Protein AF-A0A969N7U5-F1 (afdb_monomer_lite)

Foldseek 3Di:
DVPVVVVVVVVVVVVVVVVVVVVVVVVVVVVVVVVVVCCLVCVLVVPVVCPVPQVVVSVVVSVVVVVVVPPPPDCPPVVVVCVVVVVVSVVSVVVPDDPVVCVVCVVVVVCCVPVVVVCVVVVVD

Sequence (125 aa):
MLPCFAAEIAQQTAEVLAEDEVITTNLERFVLVITVALSVATLPQVFSWARHIPYTLLLVITGLGLALVDVRLVNLSPELILTIFLPPLLFEAAWNLKWSALRRELVPVILFAVLGVVISVGGIG

Radius of gyration: 28.11 Å; chains: 1; bounding box: 70×53×67 Å

Secondary structure (DSSP, 8-state):
-HHHHHHHHHHHHHHHHHHHHHHHHHHHHHHHHHHHHHHHHHHHHH-GGGTTS-HHHHHHHHHHHHHHTT-------HHHHHHHHHHHHHHHHHHHS-HHHHHHHHHHHHHIIIIIHHHHHHHH-

Structure (mmCIF, N/CA/C/O backbone):
data_AF-A0A969N7U5-F1
#
_entry.id   AF-A0A969N7U5-F1
#
loop_
_atom_site.group_PDB
_atom_site.id
_atom_site.type_symbol
_atom_site.label_atom_id
_atom_site.label_alt_id
_atom_site.label_comp_id
_atom_site.label_asym_id
_atom_site.label_entity_id
_atom_site.label_seq_id
_atom_site.pdbx_PDB_ins_code
_atom_site.Cartn_x
_atom_site.Cartn_y
_atom_site.Cartn_z
_atom_site.occupancy
_atom_site.B_iso_or_equiv
_atom_site.auth_seq_id
_atom_site.auth_comp_id
_atom_site.auth_asym_id
_atom_site.auth_atom_id
_atom_site.pdbx_PDB_model_num
ATOM 1 N N . MET A 1 1 ? 40.573 -37.236 -42.761 1.00 49.38 1 MET A N 1
ATOM 2 C CA . MET A 1 1 ? 39.749 -37.401 -41.541 1.00 49.38 1 MET A CA 1
ATOM 3 C C . MET A 1 1 ? 40.007 -36.321 -40.489 1.00 49.38 1 MET A C 1
ATOM 5 O O . MET A 1 1 ? 39.050 -35.863 -39.894 1.00 49.38 1 MET A O 1
ATOM 9 N N . LEU A 1 2 ? 41.248 -35.841 -40.324 1.00 53.34 2 LEU A N 1
ATOM 10 C CA . LEU A 1 2 ? 41.601 -34.726 -39.423 1.00 53.34 2 LEU A CA 1
ATOM 11 C C . LEU A 1 2 ? 40.970 -33.330 -39.707 1.00 53.34 2 LEU A C 1
ATOM 13 O O . LEU A 1 2 ? 40.671 -32.647 -38.733 1.00 53.34 2 LEU A O 1
ATOM 17 N N . PRO A 1 3 ? 40.723 -32.871 -40.957 1.00 57.91 3 PRO A N 1
ATOM 18 C CA . PRO A 1 3 ? 40.262 -31.490 -41.188 1.00 57.91 3 PRO A CA 1
ATOM 19 C C . PRO A 1 3 ? 38.759 -31.274 -40.944 1.00 57.91 3 PRO A C 1
ATOM 21 O O . PRO A 1 3 ? 38.345 -30.151 -40.690 1.00 57.91 3 PRO A O 1
ATOM 24 N N . CYS A 1 4 ? 37.948 -32.339 -40.983 1.00 60.78 4 CYS A N 1
ATOM 25 C CA . CYS A 1 4 ? 36.507 -32.259 -40.715 1.00 60.78 4 CYS A CA 1
ATOM 26 C C . CYS A 1 4 ? 36.233 -32.041 -39.217 1.00 60.78 4 CYS A C 1
ATOM 28 O O . CYS A 1 4 ? 35.400 -31.226 -38.848 1.00 60.78 4 CYS A O 1
ATOM 30 N N . PHE A 1 5 ? 37.016 -32.703 -38.357 1.00 57.75 5 PHE A N 1
ATOM 31 C CA . PHE A 1 5 ? 36.902 -32.585 -36.902 1.00 57.75 5 PHE A CA 1
ATOM 32 C C . PHE A 1 5 ? 37.306 -31.192 -36.389 1.00 57.75 5 PHE A C 1
ATOM 34 O O . PHE A 1 5 ? 36.686 -30.662 -35.476 1.00 57.75 5 PHE A O 1
ATOM 41 N N . ALA A 1 6 ? 38.308 -30.556 -37.010 1.00 64.81 6 ALA A N 1
ATOM 42 C CA . ALA A 1 6 ? 38.696 -29.184 -36.673 1.00 64.81 6 ALA A CA 1
ATOM 43 C C . ALA A 1 6 ? 37.610 -28.148 -37.032 1.00 64.81 6 ALA A C 1
ATOM 45 O O . ALA A 1 6 ? 37.448 -27.168 -36.309 1.00 64.81 6 ALA A O 1
ATOM 46 N N . ALA A 1 7 ? 36.856 -28.372 -38.116 1.00 64.69 7 ALA A N 1
ATOM 47 C CA . ALA A 1 7 ? 35.741 -27.509 -38.505 1.00 64.69 7 ALA A CA 1
ATOM 48 C C . ALA A 1 7 ? 34.555 -27.631 -37.532 1.00 64.69 7 ALA A C 1
ATOM 50 O O . ALA A 1 7 ? 33.988 -26.618 -37.135 1.00 64.69 7 ALA A O 1
ATOM 51 N N . GLU A 1 8 ? 34.258 -28.847 -37.068 1.00 63.50 8 GLU A N 1
ATOM 52 C CA . GLU A 1 8 ? 33.190 -29.115 -36.097 1.00 63.50 8 GLU A CA 1
ATOM 53 C C . GLU A 1 8 ? 33.488 -28.477 -34.724 1.00 63.50 8 GLU A C 1
ATOM 55 O O . GLU A 1 8 ? 32.631 -27.825 -34.132 1.00 63.50 8 GLU A O 1
ATOM 60 N N . ILE A 1 9 ? 34.744 -28.556 -34.258 1.00 64.50 9 ILE A N 1
ATOM 61 C CA . ILE A 1 9 ? 35.206 -27.886 -33.027 1.00 64.50 9 ILE A CA 1
ATOM 62 C C . ILE A 1 9 ? 35.136 -26.356 -33.173 1.00 64.50 9 ILE A C 1
ATOM 64 O O . ILE A 1 9 ? 34.775 -25.668 -32.218 1.00 64.50 9 ILE A O 1
ATOM 68 N N . ALA A 1 10 ? 35.454 -25.805 -34.351 1.00 67.69 10 ALA A N 1
ATOM 69 C CA . ALA A 1 10 ? 35.378 -24.364 -34.602 1.00 67.69 10 ALA A CA 1
ATOM 70 C C . ALA A 1 10 ? 33.927 -23.854 -34.626 1.00 67.69 10 ALA A C 1
ATOM 72 O O . ALA A 1 10 ? 33.653 -22.782 -34.088 1.00 67.69 10 ALA A O 1
ATOM 73 N N . GLN A 1 11 ? 32.995 -24.633 -35.187 1.00 64.94 11 GLN A N 1
ATOM 74 C CA . GLN A 1 11 ? 31.563 -24.321 -35.157 1.00 64.94 11 GLN A CA 1
ATOM 75 C C . GLN A 1 11 ? 31.009 -24.385 -33.732 1.00 64.94 11 GLN A C 1
ATOM 77 O O . GLN A 1 11 ? 30.343 -23.451 -33.297 1.00 64.94 11 GLN A O 1
ATOM 82 N N . GLN A 1 12 ? 31.372 -25.416 -32.968 1.00 63.91 12 GLN A N 1
ATOM 83 C CA . GLN A 1 12 ? 30.906 -25.574 -31.592 1.00 63.91 12 GLN A CA 1
ATOM 84 C C . GLN A 1 12 ? 31.495 -24.518 -30.646 1.00 63.91 12 GLN A C 1
ATOM 86 O O . GLN A 1 12 ? 30.804 -24.017 -29.767 1.00 63.91 12 GLN A O 1
ATOM 91 N N . THR A 1 13 ? 32.746 -24.104 -30.863 1.00 63.56 13 THR A N 1
ATOM 92 C CA . THR A 1 13 ? 33.349 -22.986 -30.117 1.00 63.56 13 THR A CA 1
ATOM 93 C C . THR A 1 13 ? 32.666 -21.654 -30.448 1.00 63.56 13 THR A C 1
ATOM 95 O O . THR A 1 13 ? 32.499 -20.827 -29.560 1.00 63.56 13 THR A O 1
ATOM 98 N N . ALA A 1 14 ? 32.232 -21.438 -31.694 1.00 60.78 14 ALA A N 1
ATOM 99 C CA . ALA A 1 14 ? 31.517 -20.222 -32.085 1.00 60.78 14 ALA A CA 1
ATOM 100 C C . ALA A 1 14 ? 30.087 -20.158 -31.512 1.00 60.78 14 ALA A C 1
ATOM 102 O O . ALA A 1 14 ? 29.651 -19.085 -31.105 1.00 60.78 14 ALA A O 1
ATOM 103 N N . GLU A 1 15 ? 29.386 -21.294 -31.431 1.00 60.50 15 GLU A N 1
ATOM 104 C CA . GLU A 1 15 ? 28.059 -21.395 -30.802 1.00 60.50 15 GLU A CA 1
ATOM 105 C C . GLU A 1 15 ? 28.135 -21.152 -29.285 1.00 60.50 15 GLU A C 1
ATOM 107 O O . GLU A 1 15 ? 27.365 -20.356 -28.754 1.00 60.50 15 GLU A O 1
ATOM 112 N N . VAL A 1 16 ? 29.139 -21.721 -28.603 1.00 61.97 16 VAL A N 1
ATOM 113 C CA . VAL A 1 16 ? 29.351 -21.536 -27.153 1.00 61.97 16 VAL A CA 1
ATOM 114 C C . VAL A 1 16 ? 29.767 -20.100 -26.802 1.00 61.97 16 VAL A C 1
ATOM 116 O O . VAL A 1 16 ? 29.311 -19.566 -25.795 1.00 61.97 16 VAL A O 1
ATOM 119 N N . LEU A 1 17 ? 30.589 -19.437 -27.629 1.00 59.38 17 LEU A N 1
ATOM 120 C CA . LEU A 1 17 ? 30.943 -18.022 -27.430 1.00 59.38 17 LEU A CA 1
ATOM 121 C C . LEU A 1 17 ? 29.752 -17.079 -27.677 1.00 59.38 17 LEU A C 1
ATOM 123 O O . LEU A 1 17 ? 29.653 -16.045 -27.019 1.00 59.38 17 LEU A O 1
ATOM 127 N N . ALA A 1 18 ? 28.839 -17.443 -28.584 1.00 61.50 18 ALA A N 1
ATOM 128 C CA . ALA A 1 18 ? 27.608 -16.694 -28.826 1.00 61.50 18 ALA A CA 1
ATOM 129 C C . ALA A 1 18 ? 26.562 -16.906 -27.714 1.00 61.50 18 ALA A C 1
ATOM 131 O O . ALA A 1 18 ? 25.850 -15.969 -27.357 1.00 61.50 18 ALA A O 1
ATOM 132 N N . GLU A 1 19 ? 26.472 -18.106 -27.129 1.00 64.69 19 GLU A N 1
ATOM 133 C CA . GLU A 1 19 ? 25.603 -18.366 -25.973 1.00 64.69 19 GLU A CA 1
ATOM 134 C C . GLU A 1 19 ? 26.086 -17.643 -24.703 1.00 64.69 19 GLU A C 1
ATOM 136 O O . GLU A 1 19 ? 25.258 -17.120 -23.954 1.00 64.69 19 GLU A O 1
ATOM 141 N N . ASP A 1 20 ? 27.401 -17.533 -24.479 1.00 62.50 20 ASP A N 1
ATOM 142 C CA . ASP A 1 20 ? 27.974 -16.836 -23.314 1.00 62.50 20 ASP A CA 1
ATOM 143 C C . ASP A 1 20 ? 27.681 -15.318 -23.337 1.00 62.50 20 ASP A C 1
ATOM 145 O O . ASP A 1 20 ? 27.276 -14.740 -22.321 1.00 62.50 20 ASP A O 1
ATOM 149 N N . GLU A 1 21 ? 27.739 -14.676 -24.513 1.00 65.06 21 GLU A N 1
ATOM 150 C CA . GLU A 1 21 ? 27.304 -13.278 -24.701 1.00 65.06 21 GLU A CA 1
ATOM 151 C C . GLU A 1 21 ? 25.805 -13.088 -24.416 1.00 65.06 21 GLU A C 1
ATOM 153 O O . GLU A 1 21 ? 25.385 -12.081 -23.837 1.00 65.06 21 GLU A O 1
ATOM 158 N N . VAL A 1 22 ? 24.963 -14.059 -24.778 1.00 68.81 22 VAL A N 1
ATOM 159 C CA . VAL A 1 22 ? 23.513 -13.964 -24.553 1.00 68.81 22 VAL A CA 1
ATOM 160 C C . VAL A 1 22 ? 23.163 -14.185 -23.080 1.00 68.81 22 VAL A C 1
ATOM 162 O O . VAL A 1 22 ? 22.298 -13.488 -22.538 1.00 68.81 22 VAL A O 1
ATOM 165 N N . ILE A 1 23 ? 23.825 -15.119 -22.396 1.00 74.56 23 ILE A N 1
ATOM 166 C CA . ILE A 1 23 ? 23.569 -15.418 -20.980 1.00 74.56 23 ILE A CA 1
ATOM 167 C C . ILE A 1 23 ? 24.010 -14.248 -20.094 1.00 74.56 23 ILE A C 1
ATOM 169 O O . ILE A 1 23 ? 23.237 -13.819 -19.231 1.00 74.56 23 ILE A O 1
ATOM 173 N N . THR A 1 24 ? 25.196 -13.685 -20.343 1.00 75.94 24 THR A N 1
ATOM 174 C CA . THR A 1 24 ? 25.703 -12.499 -19.630 1.00 75.94 24 THR A CA 1
ATOM 175 C C . THR A 1 24 ? 24.773 -11.299 -19.813 1.00 75.94 24 THR A C 1
ATOM 177 O O . THR A 1 24 ? 24.356 -10.698 -18.822 1.00 75.94 24 THR A O 1
ATOM 180 N N . THR A 1 25 ? 24.312 -11.041 -21.041 1.00 82.94 25 THR A N 1
ATOM 181 C CA . THR A 1 25 ? 23.349 -9.966 -21.344 1.00 82.94 25 THR A CA 1
ATOM 182 C C . THR A 1 25 ? 22.034 -10.115 -20.571 1.00 82.94 25 THR A C 1
ATOM 184 O O . THR A 1 25 ? 21.493 -9.139 -20.045 1.00 82.94 25 THR A O 1
ATOM 187 N N . ASN A 1 26 ? 21.481 -11.329 -20.482 1.00 84.06 26 ASN A N 1
ATOM 188 C CA . ASN A 1 26 ? 20.235 -11.559 -19.747 1.00 84.06 26 ASN A CA 1
ATOM 189 C C . ASN A 1 26 ? 20.429 -11.376 -18.239 1.00 84.06 26 ASN A C 1
ATOM 191 O O . ASN A 1 26 ? 19.602 -10.726 -17.599 1.00 84.06 26 ASN A O 1
ATOM 195 N N . LEU A 1 27 ? 21.522 -11.896 -17.679 1.00 86.12 27 LEU A N 1
ATOM 196 C CA . LEU A 1 27 ? 21.869 -11.726 -16.268 1.00 86.12 27 LEU A CA 1
ATOM 197 C C . LEU A 1 27 ? 22.032 -10.251 -15.895 1.00 86.12 27 LEU A C 1
ATOM 199 O O . LEU A 1 27 ? 21.435 -9.814 -14.912 1.00 86.12 27 LEU A O 1
ATOM 203 N N . GLU A 1 28 ? 22.746 -9.466 -16.703 1.00 86.00 28 GLU A N 1
ATOM 204 C CA . GLU A 1 28 ? 22.874 -8.019 -16.498 1.00 86.00 28 GLU A CA 1
ATOM 205 C C . GLU A 1 28 ? 21.512 -7.326 -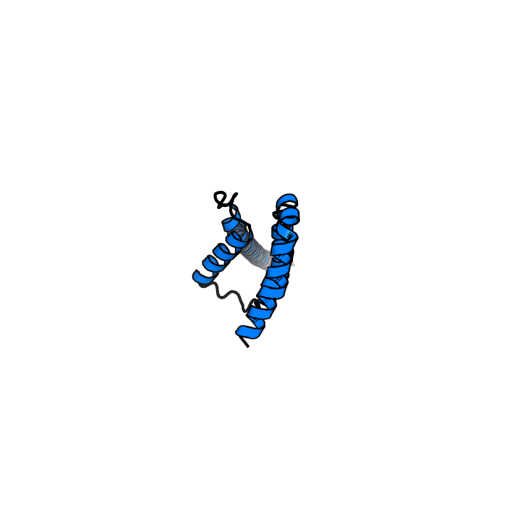16.506 1.00 86.00 28 GLU A C 1
ATOM 207 O O . GLU A 1 28 ? 21.211 -6.511 -15.631 1.00 86.00 28 GLU A O 1
ATOM 212 N N . ARG A 1 29 ? 20.641 -7.695 -17.448 1.00 84.62 29 ARG A N 1
ATOM 213 C CA . ARG A 1 29 ? 19.296 -7.125 -17.564 1.00 84.62 29 ARG A CA 1
ATOM 214 C C . ARG A 1 29 ? 18.415 -7.471 -16.364 1.00 84.62 29 ARG A C 1
ATOM 216 O O . ARG A 1 29 ? 17.718 -6.596 -15.853 1.00 84.62 29 ARG A O 1
ATOM 223 N N . PHE A 1 30 ? 18.462 -8.717 -15.892 1.00 85.69 30 PHE A N 1
ATOM 224 C CA . PHE A 1 3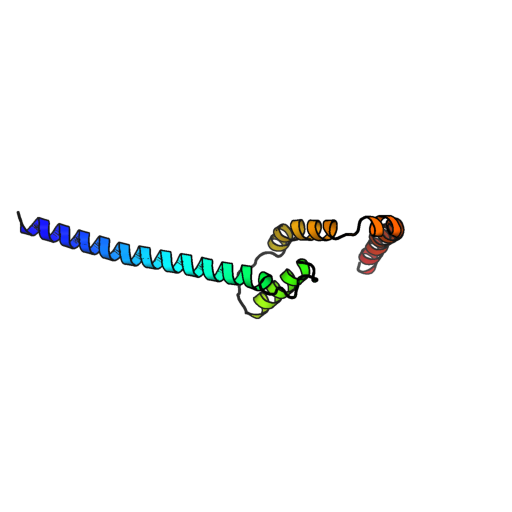0 ? 17.746 -9.161 -14.693 1.00 85.69 30 PHE A CA 1
ATOM 225 C C . PHE A 1 30 ? 18.243 -8.440 -13.438 1.00 85.69 30 PHE A C 1
ATOM 227 O O . PHE A 1 30 ? 17.427 -7.947 -12.657 1.00 85.69 30 PHE A O 1
ATOM 234 N N . VAL A 1 31 ? 19.563 -8.327 -13.267 1.00 87.75 31 VAL A N 1
ATOM 235 C CA . VAL A 1 31 ? 20.173 -7.602 -12.144 1.00 87.75 31 VAL A CA 1
ATOM 236 C C . VAL A 1 31 ? 19.754 -6.133 -12.169 1.00 87.75 31 VAL A C 1
ATOM 238 O O . VAL A 1 31 ? 19.304 -5.625 -11.147 1.00 87.75 31 VAL A O 1
ATOM 241 N N . LEU A 1 32 ? 19.789 -5.471 -13.330 1.00 85.94 32 LEU A N 1
ATOM 242 C CA . LEU A 1 32 ? 19.390 -4.067 -13.477 1.00 85.94 32 LEU A CA 1
ATOM 243 C C . LEU A 1 32 ? 17.918 -3.849 -13.085 1.00 85.94 32 LEU A C 1
ATOM 245 O O . LEU A 1 32 ? 17.615 -2.945 -12.306 1.00 85.94 32 LEU A O 1
ATOM 249 N N . VAL A 1 33 ? 17.002 -4.704 -13.554 1.00 81.06 33 VAL A N 1
ATOM 250 C CA . VAL A 1 33 ? 15.573 -4.630 -13.196 1.00 81.06 33 VAL A CA 1
ATOM 251 C C . VAL A 1 33 ? 15.366 -4.818 -11.693 1.00 81.06 33 VAL A C 1
ATOM 253 O O . VAL A 1 33 ? 14.629 -4.046 -11.079 1.00 81.06 33 VAL A O 1
ATOM 256 N N . ILE A 1 34 ? 16.034 -5.804 -11.088 1.00 83.50 34 ILE A N 1
ATOM 257 C CA . ILE A 1 34 ? 15.946 -6.069 -9.648 1.00 83.50 34 ILE A CA 1
ATOM 258 C C . ILE A 1 34 ? 16.501 -4.885 -8.848 1.00 83.50 34 ILE A C 1
ATOM 260 O O . ILE A 1 34 ? 15.859 -4.457 -7.891 1.00 83.50 34 ILE A O 1
ATOM 264 N N . THR A 1 35 ? 17.627 -4.295 -9.258 1.00 81.31 35 THR A N 1
ATOM 265 C CA . THR A 1 35 ? 18.205 -3.108 -8.613 1.00 81.31 35 THR A CA 1
ATOM 266 C C . THR A 1 35 ? 17.275 -1.904 -8.703 1.00 81.31 35 THR A C 1
ATOM 268 O O . THR A 1 35 ? 17.044 -1.258 -7.688 1.00 81.31 35 THR A O 1
ATOM 271 N N . VAL A 1 36 ? 16.687 -1.617 -9.868 1.00 82.31 36 VAL A N 1
ATOM 272 C CA . VAL A 1 36 ? 15.736 -0.502 -10.024 1.00 82.31 36 VAL A CA 1
ATOM 273 C C . VAL A 1 36 ? 14.481 -0.733 -9.183 1.00 82.31 36 VAL A C 1
ATOM 275 O O . VAL A 1 36 ? 14.045 0.176 -8.477 1.00 82.31 36 VAL A O 1
ATOM 278 N N . ALA A 1 37 ? 13.932 -1.950 -9.194 1.00 75.44 37 ALA A N 1
ATOM 279 C CA . ALA A 1 37 ? 12.771 -2.308 -8.384 1.00 75.44 37 ALA A CA 1
ATOM 280 C C . ALA A 1 37 ? 13.060 -2.181 -6.879 1.00 75.44 37 ALA A C 1
ATOM 282 O O . ALA A 1 37 ? 12.264 -1.593 -6.148 1.00 75.44 37 ALA A O 1
ATOM 283 N N . LEU A 1 38 ? 14.221 -2.660 -6.421 1.00 79.81 38 LEU A N 1
ATOM 284 C CA . LEU A 1 38 ? 14.686 -2.507 -5.041 1.00 79.81 38 LEU A CA 1
ATOM 285 C C . LEU A 1 38 ? 14.912 -1.040 -4.688 1.00 79.81 38 LEU A C 1
ATOM 287 O O . LEU A 1 38 ? 14.458 -0.605 -3.636 1.00 79.81 38 LEU A O 1
ATOM 291 N N . SER A 1 39 ? 15.555 -0.249 -5.545 1.00 77.88 39 SER A N 1
ATOM 292 C CA . SER A 1 39 ? 15.747 1.184 -5.314 1.00 77.88 39 SER A CA 1
ATOM 293 C C . SER A 1 39 ? 14.409 1.900 -5.153 1.00 77.88 39 SER A C 1
ATOM 295 O O . SER A 1 39 ? 14.234 2.628 -4.181 1.00 77.88 39 SER A O 1
ATOM 297 N N . VAL A 1 40 ? 13.436 1.633 -6.026 1.00 67.56 40 VAL A N 1
ATOM 298 C CA . VAL A 1 40 ? 12.076 2.188 -5.925 1.00 67.56 40 VAL A CA 1
ATOM 299 C C . VAL A 1 40 ? 11.357 1.720 -4.655 1.00 67.56 40 VAL A C 1
ATOM 301 O O . VAL A 1 40 ? 10.694 2.526 -4.009 1.00 67.56 40 V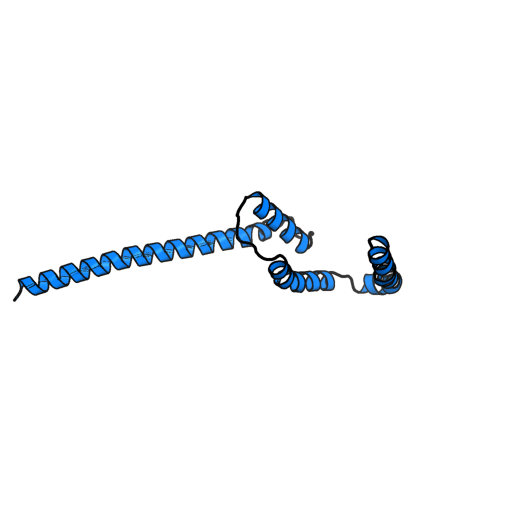AL A O 1
ATOM 304 N N . ALA A 1 41 ? 11.515 0.457 -4.251 1.00 64.56 41 ALA A N 1
ATOM 305 C CA . ALA A 1 41 ? 10.897 -0.091 -3.040 1.00 64.56 41 ALA A CA 1
ATOM 306 C C . ALA A 1 41 ? 11.555 0.397 -1.734 1.00 64.56 41 ALA A C 1
ATOM 308 O O . ALA A 1 41 ? 10.890 0.487 -0.701 1.00 64.56 41 ALA A O 1
ATOM 309 N N . THR A 1 42 ? 12.850 0.723 -1.770 1.00 66.81 42 THR A N 1
ATOM 310 C CA . THR A 1 42 ? 13.655 1.076 -0.586 1.00 66.81 42 THR A CA 1
ATOM 311 C C . THR A 1 42 ? 13.776 2.593 -0.398 1.00 66.81 42 THR A C 1
ATOM 313 O O . THR A 1 42 ? 13.932 3.058 0.730 1.00 66.81 42 THR A O 1
ATOM 316 N N . LEU A 1 43 ? 13.633 3.388 -1.46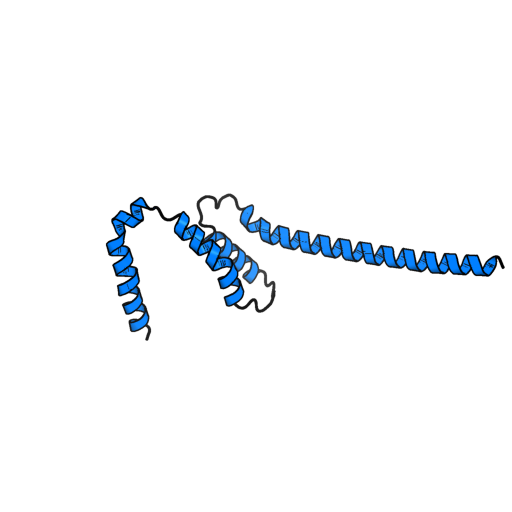7 1.00 65.19 43 LEU A N 1
ATOM 317 C CA . LEU A 1 43 ? 13.570 4.860 -1.429 1.00 65.19 43 LEU A CA 1
ATOM 318 C C . LEU A 1 43 ? 12.593 5.413 -0.365 1.00 65.19 43 LEU A C 1
ATOM 320 O O . LEU A 1 43 ? 12.985 6.317 0.376 1.00 65.19 43 LEU A O 1
ATOM 324 N N . PRO A 1 44 ? 11.370 4.867 -0.207 1.00 54.56 44 PRO A N 1
ATOM 325 C CA . PRO A 1 44 ? 10.420 5.308 0.817 1.00 54.56 44 PRO A CA 1
ATOM 326 C C . PRO A 1 44 ? 10.841 4.889 2.228 1.00 54.56 44 PRO A C 1
ATOM 328 O O . PRO A 1 44 ? 10.572 5.593 3.196 1.00 54.56 44 PRO A O 1
ATOM 331 N N . GLN A 1 45 ? 11.516 3.742 2.349 1.00 58.50 45 GLN A N 1
ATOM 332 C CA . GLN A 1 45 ? 11.935 3.163 3.628 1.00 58.50 45 GLN A CA 1
ATOM 333 C C . GLN A 1 45 ? 13.176 3.861 4.208 1.00 58.50 45 GLN A C 1
ATOM 335 O O . GLN A 1 45 ? 13.305 3.986 5.426 1.00 58.50 45 GLN A O 1
ATOM 340 N N . VAL A 1 46 ? 14.081 4.346 3.348 1.00 57.25 46 VAL A N 1
ATOM 341 C CA . VAL A 1 46 ? 15.312 5.061 3.742 1.00 57.25 46 VAL A CA 1
ATOM 342 C C . VAL A 1 46 ? 15.018 6.459 4.278 1.00 57.25 46 VAL A C 1
ATOM 344 O O . VAL A 1 46 ? 15.813 6.993 5.055 1.00 57.25 46 VAL A O 1
ATOM 347 N N . PHE A 1 47 ? 13.853 7.032 3.962 1.00 51.44 47 PHE A N 1
ATOM 348 C CA . PHE A 1 47 ? 13.394 8.288 4.553 1.00 51.44 47 PHE A CA 1
ATOM 349 C C . PHE A 1 47 ? 12.916 8.070 6.007 1.00 51.44 47 PHE A C 1
ATOM 351 O O . PHE A 1 47 ? 11.759 8.232 6.380 1.00 51.44 47 PHE A O 1
ATOM 358 N N . SER A 1 48 ? 13.873 7.700 6.861 1.00 44.62 48 SER A N 1
ATOM 359 C CA . SER A 1 48 ? 13.748 7.312 8.273 1.00 44.62 48 SER A CA 1
ATOM 360 C C . SER A 1 48 ? 13.309 8.458 9.199 1.00 44.62 48 SER A C 1
ATOM 362 O O . SER A 1 48 ? 13.012 8.235 10.376 1.00 44.62 48 SER A O 1
ATOM 364 N N . TRP A 1 49 ? 13.188 9.688 8.683 1.00 47.59 49 TRP A N 1
ATOM 365 C CA . TRP A 1 49 ? 12.556 10.796 9.411 1.00 47.59 49 TRP A CA 1
ATOM 366 C C . TRP A 1 49 ? 11.022 10.658 9.497 1.00 47.59 49 TRP A C 1
ATOM 368 O O . TRP A 1 49 ? 10.364 11.393 10.225 1.00 47.59 49 TRP A O 1
ATOM 378 N N . ALA A 1 50 ? 10.451 9.656 8.821 1.00 47.06 50 ALA A N 1
ATOM 379 C CA . ALA A 1 50 ? 9.028 9.335 8.815 1.00 47.06 50 ALA A CA 1
ATOM 380 C C . ALA A 1 50 ? 8.587 8.355 9.920 1.00 47.06 50 ALA A C 1
ATOM 382 O O . ALA A 1 50 ? 7.474 7.847 9.886 1.00 47.06 50 ALA A O 1
ATOM 383 N N . ARG A 1 51 ? 9.410 8.108 10.949 1.00 45.06 51 ARG A N 1
ATOM 384 C CA . ARG A 1 51 ? 9.077 7.178 12.051 1.00 45.06 51 ARG A CA 1
ATOM 385 C C . ARG A 1 51 ? 7.842 7.588 12.884 1.00 45.06 51 ARG A C 1
ATOM 387 O O . ARG A 1 51 ? 7.362 6.794 13.682 1.00 45.06 51 ARG A O 1
ATOM 394 N N . HIS A 1 52 ? 7.346 8.817 12.710 1.00 51.81 52 HIS A N 1
ATOM 395 C CA . HIS A 1 52 ? 6.106 9.336 13.311 1.00 51.81 52 HIS A CA 1
ATOM 396 C C . HIS A 1 52 ? 4.950 9.493 12.305 1.00 51.81 52 HIS A C 1
ATOM 398 O O . HIS A 1 52 ? 3.872 9.950 12.682 1.00 51.81 52 HIS A O 1
ATOM 404 N N . ILE A 1 53 ? 5.168 9.162 11.031 1.00 54.06 53 ILE A N 1
ATOM 405 C CA . ILE A 1 53 ? 4.211 9.375 9.947 1.00 54.06 53 ILE A CA 1
ATOM 406 C C . ILE A 1 53 ? 3.626 8.007 9.556 1.00 54.06 53 ILE A C 1
ATOM 408 O O . ILE A 1 53 ? 4.397 7.093 9.270 1.00 54.06 53 ILE A O 1
ATOM 412 N N . PRO A 1 54 ? 2.289 7.837 9.557 1.00 61.84 54 PRO A N 1
ATOM 413 C CA . PRO A 1 54 ? 1.647 6.570 9.207 1.00 61.84 54 PRO A CA 1
ATOM 414 C C . PRO A 1 54 ? 2.070 6.106 7.810 1.00 61.84 54 PRO A C 1
ATOM 416 O O . PRO A 1 54 ? 2.190 6.923 6.892 1.00 61.84 54 PRO A O 1
ATOM 419 N N . TYR A 1 55 ? 2.264 4.796 7.642 1.00 56.03 55 TYR A N 1
ATOM 420 C CA . TYR A 1 55 ? 2.796 4.173 6.421 1.00 56.03 55 TYR A CA 1
ATOM 421 C C . TYR A 1 55 ? 1.987 4.548 5.165 1.00 56.03 55 TYR A C 1
ATOM 423 O O . TYR A 1 55 ? 2.536 4.712 4.077 1.00 56.03 55 TYR A O 1
ATOM 431 N N . THR A 1 56 ? 0.689 4.810 5.341 1.00 66.69 56 THR A N 1
ATOM 432 C CA . THR A 1 56 ? -0.225 5.380 4.341 1.00 66.69 56 THR A CA 1
ATOM 433 C C . THR A 1 56 ? 0.297 6.660 3.685 1.00 66.69 56 THR A C 1
ATOM 435 O O . THR A 1 56 ? 0.224 6.805 2.467 1.00 66.69 56 THR A O 1
ATOM 438 N N . LEU A 1 57 ? 0.827 7.605 4.466 1.00 67.94 57 LEU A N 1
ATOM 439 C CA . LEU A 1 57 ? 1.314 8.888 3.947 1.00 67.94 57 LEU A CA 1
ATOM 440 C C . LEU A 1 57 ? 2.615 8.717 3.157 1.00 67.94 57 LEU A C 1
ATOM 442 O O . LEU A 1 57 ? 2.795 9.373 2.134 1.00 67.94 57 LEU A O 1
ATOM 446 N N . LEU A 1 58 ? 3.486 7.803 3.593 1.00 65.06 58 LEU A N 1
ATOM 447 C CA . LEU A 1 58 ? 4.704 7.440 2.867 1.00 65.06 58 LEU A CA 1
ATOM 448 C C . LEU A 1 58 ? 4.370 6.866 1.486 1.00 65.06 58 LEU A C 1
ATOM 450 O O . LEU A 1 58 ? 4.919 7.325 0.488 1.00 65.06 58 LEU A O 1
ATOM 454 N N . LEU A 1 59 ? 3.412 5.935 1.416 1.00 68.56 59 LEU A N 1
ATOM 455 C CA . LEU A 1 59 ? 2.962 5.350 0.150 1.00 68.56 59 LEU A CA 1
ATOM 456 C C . LEU A 1 59 ? 2.380 6.387 -0.814 1.00 68.56 59 LEU A C 1
ATOM 458 O O . LEU A 1 59 ? 2.687 6.347 -2.003 1.00 68.56 59 LEU A O 1
ATOM 462 N N . VAL A 1 60 ? 1.562 7.321 -0.319 1.00 71.31 60 VAL A N 1
ATOM 463 C CA . VAL A 1 60 ? 0.963 8.375 -1.152 1.00 71.31 60 VAL A CA 1
ATOM 464 C C . VAL A 1 60 ? 2.029 9.332 -1.681 1.00 71.31 60 VAL A C 1
ATOM 466 O O . VAL A 1 60 ? 2.005 9.659 -2.863 1.00 71.31 60 VAL A O 1
ATOM 469 N N . ILE A 1 61 ? 2.991 9.750 -0.854 1.00 70.25 61 ILE A N 1
ATOM 470 C CA . ILE A 1 61 ? 4.073 10.653 -1.280 1.00 70.25 61 ILE A CA 1
ATOM 471 C C . ILE A 1 61 ? 4.982 9.971 -2.304 1.00 70.25 61 ILE A C 1
ATOM 473 O O . ILE A 1 61 ? 5.345 10.584 -3.305 1.00 70.25 61 ILE A O 1
ATOM 477 N N . THR A 1 62 ? 5.321 8.699 -2.098 1.00 67.88 62 THR A N 1
ATOM 478 C CA . THR A 1 62 ? 6.095 7.914 -3.065 1.00 67.88 62 THR A CA 1
ATOM 479 C C . THR A 1 62 ? 5.335 7.722 -4.370 1.00 67.88 62 THR A C 1
ATOM 481 O O . THR A 1 62 ? 5.899 7.978 -5.430 1.00 67.88 62 THR A O 1
ATOM 484 N N . GLY A 1 63 ? 4.063 7.317 -4.315 1.00 68.12 63 GLY A N 1
ATOM 485 C CA . GLY A 1 63 ? 3.220 7.163 -5.501 1.00 68.12 63 GLY A CA 1
ATOM 486 C C . GLY A 1 63 ? 3.057 8.476 -6.267 1.00 68.12 63 GLY A C 1
ATOM 487 O O . GLY A 1 63 ? 3.154 8.488 -7.490 1.00 68.12 63 GLY A O 1
ATOM 488 N N . LEU A 1 64 ? 2.906 9.594 -5.553 1.00 71.94 64 LEU A N 1
ATOM 489 C CA . LEU A 1 64 ? 2.847 10.933 -6.135 1.00 71.94 64 LEU A CA 1
ATOM 490 C C . LEU A 1 64 ? 4.186 11.336 -6.769 1.00 71.94 64 LEU A C 1
ATOM 492 O O . LEU A 1 64 ? 4.202 11.843 -7.885 1.00 71.94 64 LEU A O 1
ATOM 496 N N . GLY A 1 65 ? 5.311 11.066 -6.104 1.00 75.12 65 GLY A N 1
ATOM 497 C CA . GLY A 1 65 ? 6.648 11.306 -6.651 1.00 75.12 65 GLY A CA 1
ATOM 498 C C . GLY A 1 65 ? 6.915 10.499 -7.924 1.00 75.12 65 GLY A C 1
ATOM 499 O O . GLY A 1 65 ? 7.429 11.043 -8.897 1.00 75.12 65 GLY A O 1
ATOM 500 N N . LEU A 1 66 ? 6.505 9.229 -7.957 1.00 65.44 66 LEU A N 1
ATOM 501 C CA . LEU A 1 66 ? 6.608 8.373 -9.142 1.00 65.44 66 LEU A CA 1
ATOM 502 C C . LEU A 1 66 ? 5.678 8.824 -10.278 1.00 65.44 66 LEU A C 1
ATOM 504 O O . LEU A 1 66 ? 6.088 8.791 -11.436 1.00 65.44 66 LEU A O 1
ATOM 508 N N . ALA A 1 67 ? 4.460 9.273 -9.958 1.00 66.31 67 ALA A N 1
ATOM 509 C CA . ALA A 1 67 ? 3.520 9.817 -10.940 1.00 66.31 67 ALA A CA 1
ATOM 510 C C . ALA A 1 67 ? 4.043 11.108 -11.593 1.00 66.31 67 ALA A C 1
ATOM 512 O O . ALA A 1 67 ? 3.811 11.334 -12.777 1.00 66.31 67 ALA A O 1
ATOM 513 N N . LEU A 1 68 ? 4.782 11.934 -10.845 1.00 67.75 68 LEU A N 1
ATOM 514 C CA . LEU A 1 68 ? 5.419 13.151 -11.360 1.00 67.75 68 LEU A CA 1
ATOM 515 C C . LEU A 1 68 ? 6.666 12.874 -12.214 1.00 67.75 68 LEU A C 1
ATOM 517 O O . LEU A 1 68 ? 7.009 13.691 -13.062 1.00 67.75 68 LEU A O 1
ATOM 521 N N . VAL A 1 69 ? 7.338 11.737 -12.009 1.00 66.00 69 VAL A N 1
ATOM 522 C CA . VAL A 1 69 ? 8.534 11.322 -12.773 1.00 66.00 69 VAL A CA 1
ATOM 523 C C . VAL A 1 69 ? 8.171 10.670 -14.125 1.00 66.00 69 VAL A C 1
ATOM 525 O O . VAL A 1 69 ? 9.045 10.212 -14.852 1.00 66.00 69 VAL A O 1
ATOM 528 N N . ASP A 1 70 ? 6.891 10.696 -14.516 1.00 53.59 70 ASP A N 1
ATOM 529 C CA . ASP A 1 70 ? 6.385 10.257 -15.829 1.00 53.59 70 ASP A CA 1
ATOM 530 C C . ASP A 1 70 ? 6.847 8.842 -16.211 1.00 53.59 70 ASP A C 1
ATOM 532 O O . ASP A 1 70 ? 7.186 8.519 -17.353 1.00 53.59 70 ASP A O 1
ATOM 536 N N . VAL A 1 71 ? 6.846 7.945 -15.222 1.00 51.28 71 VAL A N 1
ATOM 537 C CA . VAL A 1 71 ? 6.928 6.519 -15.506 1.00 51.28 71 VAL A CA 1
ATOM 538 C C . VAL A 1 71 ? 5.509 6.067 -15.795 1.00 51.28 71 VAL A C 1
ATOM 540 O O . VAL A 1 71 ? 4.736 5.722 -14.903 1.00 51.28 71 VAL A O 1
ATOM 543 N N . ARG A 1 72 ? 5.163 6.127 -17.080 1.00 47.88 72 ARG A N 1
ATOM 544 C CA . ARG A 1 72 ? 3.942 5.622 -17.723 1.00 47.88 72 ARG A CA 1
ATOM 545 C C . ARG A 1 72 ? 3.815 4.093 -17.562 1.00 47.88 72 ARG A C 1
ATOM 547 O O . ARG A 1 72 ? 3.578 3.378 -18.533 1.00 47.88 72 ARG A O 1
ATOM 554 N N . LEU A 1 73 ? 4.027 3.559 -16.356 1.00 48.16 73 LEU A N 1
ATOM 555 C CA . LEU A 1 73 ? 3.856 2.152 -16.017 1.00 48.16 73 LEU A CA 1
ATOM 556 C C . LEU A 1 73 ? 2.368 1.875 -15.878 1.00 48.16 73 LEU A C 1
ATOM 558 O O . LEU A 1 73 ? 1.847 1.767 -14.777 1.00 48.16 73 LEU A O 1
ATOM 562 N N . VAL A 1 74 ? 1.753 1.675 -17.045 1.00 47.16 74 VAL A N 1
ATOM 563 C CA . VAL A 1 74 ? 0.590 0.811 -17.225 1.00 47.16 74 VAL A CA 1
ATOM 564 C C . VAL A 1 74 ? -0.677 1.379 -16.574 1.00 47.16 74 VAL A C 1
ATOM 566 O O . VAL A 1 74 ? -0.668 2.055 -15.556 1.00 47.16 74 VAL A O 1
ATOM 569 N N . ASN A 1 75 ? -1.829 1.116 -17.178 1.00 49.56 75 ASN A N 1
ATOM 570 C CA . ASN A 1 75 ? -3.105 1.259 -16.486 1.00 49.56 75 ASN A CA 1
ATOM 571 C C . ASN A 1 75 ? -3.149 0.226 -15.343 1.00 49.56 75 ASN A C 1
ATOM 573 O O . ASN A 1 75 ? -3.819 -0.798 -15.459 1.00 49.56 75 ASN A O 1
ATOM 577 N N . LEU A 1 76 ? -2.387 0.428 -14.264 1.00 47.16 76 LEU A N 1
ATOM 578 C CA . LEU A 1 76 ? -2.630 -0.271 -13.014 1.00 47.16 76 LEU A CA 1
ATOM 579 C C . LEU A 1 76 ? -3.990 0.232 -12.559 1.00 47.16 76 LEU A C 1
ATOM 581 O O . LEU A 1 76 ? -4.094 1.336 -12.024 1.00 47.16 76 LEU A O 1
ATOM 585 N N . SER A 1 77 ? -5.033 -0.538 -12.889 1.00 54.44 77 SER A N 1
ATOM 586 C CA . SER A 1 77 ? -6.400 -0.201 -12.516 1.00 54.44 77 SER A CA 1
ATOM 587 C C . SER A 1 77 ? -6.378 0.168 -11.031 1.00 54.44 77 SER A C 1
ATOM 589 O O . SER A 1 77 ? -5.813 -0.605 -10.246 1.00 54.44 77 SER A O 1
ATOM 591 N N . PRO A 1 78 ? -6.920 1.330 -10.625 1.00 59.84 78 PRO A N 1
ATOM 592 C CA . PRO A 1 78 ? -6.961 1.760 -9.226 1.00 59.84 78 PRO A CA 1
ATOM 593 C C . PRO A 1 78 ? -7.426 0.654 -8.264 1.00 59.84 78 PRO A C 1
ATOM 595 O O . PRO A 1 78 ? -6.991 0.591 -7.117 1.00 59.84 78 PRO A O 1
ATOM 598 N N . GLU A 1 79 ? -8.245 -0.272 -8.761 1.00 69.94 79 GLU A N 1
ATOM 599 C CA . GLU A 1 79 ? -8.710 -1.484 -8.084 1.00 69.94 79 GLU A CA 1
ATOM 600 C C . GLU A 1 79 ? -7.588 -2.435 -7.644 1.00 69.94 79 GLU A C 1
ATOM 602 O O . GLU A 1 79 ? -7.680 -3.016 -6.565 1.00 69.94 79 GLU A O 1
ATOM 607 N N . LEU A 1 80 ? -6.520 -2.595 -8.429 1.00 67.69 80 LEU A N 1
ATOM 608 C CA . LEU A 1 80 ? -5.416 -3.507 -8.111 1.00 67.69 80 LEU A CA 1
ATOM 609 C C . LEU A 1 80 ? -4.548 -2.948 -6.975 1.00 67.69 80 LEU A C 1
ATOM 611 O O . LEU A 1 80 ? -4.151 -3.677 -6.068 1.00 67.69 80 LEU A O 1
ATOM 615 N N . ILE A 1 81 ? -4.323 -1.632 -6.994 1.00 69.94 81 ILE A N 1
ATOM 616 C CA . ILE A 1 81 ? -3.613 -0.894 -5.943 1.00 69.94 81 ILE A CA 1
ATOM 617 C C . ILE A 1 81 ? -4.457 -0.913 -4.664 1.00 69.94 81 ILE A C 1
ATOM 619 O O . ILE A 1 81 ? -3.968 -1.324 -3.615 1.00 69.94 81 ILE A O 1
ATOM 623 N N . LEU A 1 82 ? -5.743 -0.559 -4.741 1.00 75.38 82 LEU A N 1
ATOM 624 C CA . LEU A 1 82 ? -6.644 -0.634 -3.590 1.00 75.38 82 LEU A CA 1
ATOM 625 C C . LEU A 1 82 ? -6.694 -2.055 -3.022 1.00 75.38 82 LEU A C 1
ATOM 627 O O . LEU A 1 82 ? -6.507 -2.222 -1.830 1.00 75.38 82 LEU A O 1
ATOM 631 N N . THR A 1 83 ? -6.837 -3.097 -3.835 1.00 77.75 83 THR A N 1
ATOM 632 C CA . THR A 1 83 ? -6.944 -4.474 -3.318 1.00 77.75 83 THR A CA 1
ATOM 633 C C . THR A 1 83 ? -5.672 -4.955 -2.613 1.00 77.75 83 THR A C 1
ATOM 635 O O . THR A 1 83 ? -5.764 -5.700 -1.641 1.00 77.75 83 THR A O 1
ATOM 638 N N . ILE A 1 84 ? -4.487 -4.524 -3.053 1.00 78.12 84 ILE A N 1
ATOM 639 C CA . ILE A 1 84 ? -3.206 -4.916 -2.443 1.00 78.12 84 ILE A CA 1
ATOM 640 C C . ILE A 1 84 ? -2.869 -4.067 -1.213 1.00 78.12 84 ILE A C 1
ATOM 642 O O . ILE A 1 84 ? -2.370 -4.597 -0.221 1.00 78.12 84 ILE A O 1
ATOM 646 N N . PHE A 1 85 ? -3.146 -2.762 -1.254 1.00 73.50 85 PHE A N 1
ATOM 647 C CA . PHE A 1 85 ? -2.739 -1.823 -0.207 1.00 73.50 85 PHE A CA 1
ATOM 648 C C . PHE A 1 85 ? -3.814 -1.579 0.854 1.00 73.50 85 PHE A C 1
ATOM 650 O O . PHE A 1 85 ? -3.481 -1.336 2.011 1.00 73.50 85 PHE A O 1
ATOM 657 N N . LEU A 1 86 ? -5.099 -1.684 0.518 1.00 82.94 86 LEU A N 1
ATOM 658 C CA . LEU A 1 86 ? -6.199 -1.474 1.461 1.00 82.94 86 LEU A CA 1
ATOM 659 C C . LEU A 1 86 ? -6.177 -2.483 2.622 1.00 82.94 86 LEU A C 1
ATOM 661 O O . LEU A 1 86 ? -6.331 -2.022 3.752 1.00 82.94 86 LEU A O 1
ATOM 665 N N . PRO A 1 87 ? -5.912 -3.797 2.425 1.00 80.00 87 PRO A N 1
ATOM 666 C CA . PRO A 1 87 ? -5.814 -4.740 3.541 1.00 80.00 87 PRO A CA 1
ATOM 667 C C . PRO A 1 87 ? -4.729 -4.385 4.577 1.00 80.00 87 PRO A C 1
ATOM 669 O O . PRO A 1 87 ? -5.072 -4.285 5.759 1.00 80.00 87 PRO A O 1
ATOM 672 N N . PRO A 1 88 ? -3.453 -4.143 4.203 1.00 77.62 88 PRO A N 1
ATOM 673 C CA . PRO A 1 88 ? -2.437 -3.742 5.173 1.00 77.62 88 PRO A CA 1
ATOM 674 C C . PRO A 1 88 ? -2.694 -2.350 5.769 1.00 77.62 88 PRO A C 1
ATOM 676 O O . PRO A 1 88 ? -2.503 -2.187 6.972 1.00 77.62 88 PRO A O 1
ATOM 679 N N . LEU A 1 89 ? -3.194 -1.371 4.997 1.00 76.94 89 LEU A N 1
ATOM 680 C CA . LEU A 1 89 ? -3.516 -0.037 5.532 1.00 76.94 89 LEU A CA 1
ATOM 681 C C . LEU A 1 89 ? -4.629 -0.076 6.584 1.00 76.94 89 LEU A C 1
ATOM 683 O O . LEU A 1 89 ? -4.524 0.583 7.619 1.00 76.94 89 LEU A O 1
ATOM 687 N N . LEU A 1 90 ? -5.704 -0.827 6.325 1.00 80.19 90 LEU A N 1
ATOM 688 C CA . LEU A 1 90 ? -6.797 -1.000 7.284 1.00 80.19 90 LEU A CA 1
ATOM 689 C C . LEU A 1 90 ? -6.307 -1.682 8.553 1.00 80.19 90 LEU A C 1
ATOM 691 O O . LEU A 1 90 ? -6.685 -1.266 9.648 1.00 80.19 90 LEU A O 1
ATOM 695 N N . PHE A 1 91 ? -5.459 -2.702 8.413 1.00 81.62 91 PHE A N 1
ATOM 696 C CA . PHE A 1 91 ? -4.881 -3.391 9.558 1.00 81.62 91 PHE A CA 1
ATOM 697 C C . PHE A 1 91 ? -3.997 -2.460 10.391 1.00 81.62 91 PHE A C 1
ATOM 699 O O . PHE A 1 91 ? -4.142 -2.409 11.609 1.00 81.62 91 PHE A O 1
ATOM 706 N N . GLU A 1 92 ? -3.129 -1.677 9.755 1.00 78.94 92 GLU A N 1
ATOM 707 C CA . GLU A 1 92 ? -2.261 -0.733 10.454 1.00 78.94 92 GLU A CA 1
ATOM 708 C C . GLU A 1 92 ? -3.059 0.372 11.151 1.00 78.94 92 GLU A C 1
ATOM 710 O O . GLU A 1 92 ? -2.798 0.681 12.313 1.00 78.94 92 GLU A O 1
ATOM 715 N N . ALA A 1 93 ? -4.076 0.928 10.486 1.00 80.12 93 ALA A N 1
ATOM 716 C CA . ALA A 1 93 ? -4.964 1.918 11.085 1.00 80.12 93 ALA A CA 1
ATOM 717 C C . ALA A 1 93 ? -5.722 1.339 12.288 1.00 80.12 93 ALA A C 1
ATOM 719 O O . ALA A 1 93 ? -5.820 1.998 13.323 1.00 80.12 93 ALA A O 1
ATOM 720 N N . ALA A 1 94 ? -6.211 0.101 12.182 1.00 83.12 94 ALA A N 1
ATOM 721 C CA . ALA A 1 94 ? -6.861 -0.598 13.285 1.00 83.12 94 ALA A CA 1
ATOM 722 C C . ALA A 1 94 ? -5.884 -0.908 14.432 1.00 83.12 94 ALA A C 1
ATOM 724 O O . ALA A 1 94 ? -6.266 -0.802 15.596 1.00 83.12 94 ALA A O 1
ATOM 725 N N . TRP A 1 95 ? -4.627 -1.243 14.128 1.00 77.44 95 TRP A N 1
ATOM 726 C CA . TRP A 1 95 ? -3.599 -1.570 15.119 1.00 77.44 95 TRP A CA 1
ATOM 727 C C . TRP A 1 95 ? -3.049 -0.336 15.845 1.00 77.44 95 TRP A C 1
ATOM 729 O O . TRP A 1 95 ? -2.827 -0.367 17.054 1.00 77.44 95 TRP A O 1
ATOM 739 N N . ASN A 1 96 ? -2.859 0.777 15.133 1.00 80.81 96 ASN A N 1
ATOM 740 C CA . ASN A 1 96 ? -2.432 2.052 15.713 1.00 80.81 96 ASN A CA 1
ATOM 741 C C . ASN A 1 96 ? -3.558 2.742 16.512 1.00 80.81 96 ASN A C 1
ATOM 743 O O . ASN A 1 96 ? -3.314 3.686 17.272 1.00 80.81 96 ASN A O 1
ATOM 747 N N . LEU A 1 97 ? -4.806 2.285 16.365 1.00 81.62 97 LEU A N 1
ATOM 748 C CA . LEU A 1 97 ? -5.947 2.834 17.081 1.00 81.62 97 LEU A CA 1
ATOM 749 C C . LEU A 1 97 ? -5.863 2.499 18.575 1.00 81.62 97 LEU A C 1
ATOM 751 O O . LEU A 1 97 ? -5.943 1.349 19.005 1.00 81.62 97 LEU A O 1
ATOM 755 N N . LYS A 1 98 ? -5.744 3.539 19.403 1.00 80.94 98 LYS A N 1
ATOM 756 C CA . LYS A 1 98 ? -5.691 3.385 20.860 1.00 80.94 98 LYS A CA 1
ATOM 757 C C . LYS A 1 98 ? -7.023 2.851 21.381 1.00 80.94 98 LYS A C 1
ATOM 759 O O . LYS A 1 98 ? -7.994 3.597 21.499 1.00 80.94 98 LYS A O 1
ATOM 764 N N . TRP A 1 99 ? -7.039 1.579 21.772 1.00 82.88 99 TRP A N 1
ATOM 765 C CA . TRP A 1 99 ? -8.231 0.885 22.270 1.00 82.88 99 TRP A CA 1
ATOM 766 C C . TRP A 1 99 ? -8.942 1.613 23.425 1.00 82.88 99 TRP A C 1
ATOM 768 O O . TRP A 1 99 ? -10.171 1.673 23.474 1.00 82.88 99 TRP A O 1
ATOM 778 N N . SER A 1 100 ? -8.176 2.217 24.338 1.00 82.44 100 SER A N 1
ATOM 779 C CA . SER A 1 100 ? -8.710 2.991 25.466 1.00 82.44 100 SER A CA 1
ATOM 780 C C . SER A 1 100 ? -9.397 4.289 25.035 1.00 82.44 100 SER A C 1
ATOM 782 O O . SER A 1 100 ? -10.439 4.641 25.587 1.00 82.44 100 SER A O 1
ATOM 784 N N . ALA A 1 101 ? -8.845 4.981 24.035 1.00 84.50 101 ALA A N 1
ATOM 785 C CA . ALA A 1 101 ? -9.440 6.188 23.473 1.00 84.50 101 ALA A CA 1
ATOM 786 C C . ALA A 1 101 ? -10.702 5.851 22.672 1.00 84.50 101 ALA A C 1
ATOM 788 O O . ALA A 1 101 ? -11.717 6.520 22.837 1.00 84.50 101 ALA A O 1
ATOM 789 N N . LEU A 1 102 ? -10.669 4.764 21.889 1.00 85.19 102 LEU A N 1
ATOM 790 C CA . LEU A 1 102 ? -11.832 4.296 21.143 1.00 85.19 102 LEU A CA 1
ATOM 791 C C . LEU A 1 102 ? -12.996 4.014 22.090 1.00 85.19 102 LEU A C 1
ATOM 793 O O . LEU A 1 102 ? -14.055 4.595 21.910 1.00 85.19 102 LEU A O 1
ATOM 797 N N . ARG A 1 103 ? -12.790 3.197 23.135 1.00 86.06 103 ARG A N 1
ATOM 798 C CA . ARG A 1 103 ? -13.849 2.851 24.101 1.00 86.06 103 ARG A CA 1
ATOM 799 C C . ARG A 1 103 ? -14.490 4.063 24.773 1.00 86.06 103 ARG A C 1
ATOM 801 O O . ARG A 1 103 ? -15.690 4.025 25.024 1.00 86.06 103 ARG A O 1
ATOM 808 N N . ARG A 1 104 ? -13.717 5.115 25.056 1.00 90.44 104 ARG A N 1
ATOM 809 C CA . ARG A 1 104 ? -14.243 6.350 25.651 1.00 90.44 104 ARG A CA 1
ATOM 810 C C . ARG A 1 104 ? -15.099 7.151 24.666 1.00 90.44 104 ARG A C 1
ATOM 812 O O . ARG A 1 104 ? -16.102 7.721 25.073 1.00 90.44 104 ARG A O 1
ATOM 819 N N . GLU A 1 105 ? -14.728 7.147 23.389 1.00 91.00 105 GLU A N 1
ATOM 820 C CA . GLU A 1 105 ? -15.356 7.956 22.336 1.00 91.00 105 GLU A CA 1
ATOM 821 C C . GLU A 1 105 ? -16.252 7.134 21.381 1.00 91.00 105 GLU A C 1
ATOM 823 O O . GLU A 1 105 ? -16.652 7.628 20.329 1.00 91.00 105 GLU A O 1
ATOM 828 N N . LEU A 1 106 ? -16.597 5.881 21.720 1.00 89.62 106 LEU A N 1
ATOM 829 C CA . LEU A 1 106 ? -17.351 4.977 20.834 1.00 89.62 106 LEU A CA 1
ATOM 830 C C . LEU A 1 106 ? -18.694 5.566 20.390 1.00 89.62 106 LEU A C 1
ATOM 832 O O . LEU A 1 106 ? -19.074 5.422 19.231 1.00 89.62 106 LEU A O 1
ATOM 836 N N . VAL A 1 107 ? -19.408 6.222 21.308 1.00 93.31 107 VAL A N 1
ATOM 837 C CA . VAL A 1 107 ? -20.723 6.817 21.030 1.00 93.31 107 VAL A CA 1
ATOM 838 C C . VAL A 1 107 ? -20.618 7.924 19.969 1.00 93.31 107 VAL A C 1
ATOM 840 O O . VAL A 1 107 ? -21.294 7.803 18.945 1.00 93.31 107 VAL A O 1
ATOM 843 N N . PRO A 1 108 ? -19.758 8.954 20.130 1.00 92.56 108 PRO A N 1
ATOM 844 C CA . PRO A 1 108 ? -19.528 9.937 19.076 1.00 92.56 108 PRO A CA 1
ATOM 845 C C . PRO A 1 108 ? -19.036 9.312 17.766 1.00 92.56 108 PRO A C 1
ATOM 847 O O . PRO A 1 108 ? -19.527 9.683 16.704 1.00 92.56 108 PRO A O 1
ATOM 850 N N . VAL A 1 109 ? -18.112 8.346 17.822 1.00 92.62 109 VAL A N 1
ATOM 851 C CA . VAL A 1 109 ? -17.560 7.696 16.621 1.00 92.62 109 VAL A CA 1
ATOM 852 C C . VAL A 1 109 ? -18.653 7.002 15.810 1.00 92.62 109 VAL A C 1
ATOM 854 O O . VAL A 1 109 ? -18.737 7.222 14.606 1.00 92.62 109 VAL A O 1
ATOM 8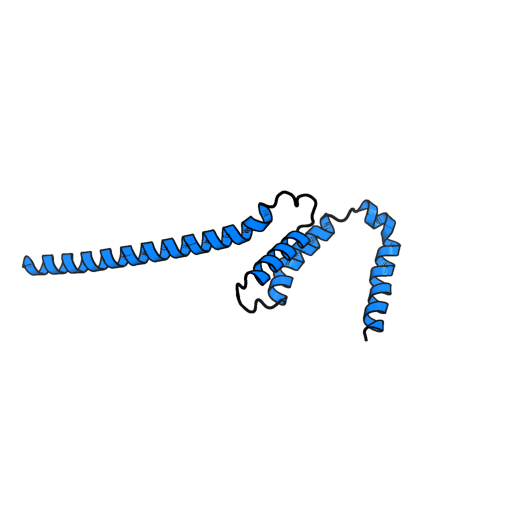57 N N . ILE A 1 110 ? -19.517 6.208 16.447 1.00 93.62 110 ILE A N 1
ATOM 858 C CA . ILE A 1 110 ? -20.614 5.510 15.759 1.00 93.62 110 ILE A CA 1
ATOM 859 C C . ILE A 1 110 ? -21.639 6.513 15.226 1.00 93.62 110 ILE A C 1
ATOM 861 O O . ILE A 1 110 ? -22.108 6.366 14.099 1.00 93.62 110 ILE A O 1
ATOM 865 N N . LEU A 1 111 ? -21.961 7.553 16.000 1.00 95.06 111 LEU A N 1
ATOM 866 C CA . LEU A 1 111 ? -22.900 8.583 15.569 1.00 95.06 111 LEU A CA 1
ATOM 867 C C . LEU A 1 111 ? -22.395 9.309 14.315 1.00 95.06 111 LEU A C 1
ATOM 869 O O . LEU A 1 111 ? -23.146 9.440 13.355 1.00 95.06 111 LEU A O 1
ATOM 873 N N . PHE A 1 112 ? -21.126 9.718 14.277 1.00 93.00 112 PHE A N 1
ATOM 874 C CA . PHE A 1 112 ? -20.529 10.331 13.086 1.00 93.00 112 PHE A CA 1
ATOM 875 C C . PHE A 1 112 ? -20.403 9.346 11.921 1.00 93.00 112 PHE A C 1
ATOM 877 O O . PHE A 1 112 ? -20.721 9.707 10.789 1.00 93.00 112 PHE A O 1
ATOM 884 N N . ALA A 1 113 ? -19.985 8.106 12.186 1.00 93.06 113 ALA A N 1
ATOM 885 C CA . ALA A 1 113 ? -19.813 7.086 11.155 1.00 93.06 113 ALA A CA 1
ATOM 886 C C . ALA A 1 113 ? -21.135 6.690 10.483 1.00 93.06 113 ALA A C 1
ATOM 888 O O . ALA A 1 113 ? -21.143 6.403 9.294 1.00 93.06 113 ALA A O 1
ATOM 889 N N . VAL A 1 114 ? -22.252 6.683 11.214 1.00 94.88 114 VAL A N 1
ATOM 890 C CA . VAL A 1 114 ? -23.567 6.348 10.650 1.00 94.88 114 VAL A CA 1
ATOM 891 C C . VAL A 1 114 ? -24.275 7.605 10.164 1.00 94.88 114 VAL A C 1
ATOM 893 O O . VAL A 1 114 ? -24.553 7.749 8.977 1.00 94.88 114 VAL A O 1
ATOM 896 N N . LEU A 1 115 ? -24.553 8.541 11.070 1.00 95.31 115 LEU A N 1
ATOM 897 C CA . LEU A 1 115 ? -25.369 9.716 10.777 1.00 95.31 115 LEU A CA 1
ATOM 898 C C . LEU A 1 115 ? -24.651 10.660 9.804 1.00 95.31 115 LEU A C 1
ATOM 900 O O . LEU A 1 115 ? -25.251 11.124 8.840 1.00 95.31 115 LEU A O 1
ATOM 904 N N . GLY A 1 116 ? -23.354 10.899 10.017 1.00 94.00 116 GLY A N 1
ATOM 905 C CA . GLY A 1 116 ? -22.548 11.766 9.155 1.00 94.00 116 GLY A CA 1
ATOM 906 C C . GLY A 1 116 ? -22.384 11.216 7.737 1.00 94.00 116 GLY A C 1
ATOM 907 O O . GLY A 1 116 ? -22.441 11.983 6.775 1.00 94.00 116 GLY A O 1
ATOM 908 N N . VAL A 1 117 ? -22.253 9.893 7.585 1.00 94.25 117 VAL A N 1
ATOM 909 C CA . VAL A 1 117 ? -22.168 9.245 6.265 1.00 94.25 117 VAL A CA 1
ATOM 910 C C . VAL A 1 117 ? -23.515 9.278 5.548 1.00 94.25 117 VAL A C 1
ATOM 912 O O . VAL A 1 117 ? -23.550 9.643 4.376 1.00 94.25 117 VAL A O 1
ATOM 915 N N . VAL A 1 118 ? -24.626 8.982 6.236 1.00 95.88 118 VAL A N 1
ATOM 916 C CA . VAL A 1 118 ? -25.977 9.066 5.648 1.00 95.88 118 VAL A CA 1
ATOM 917 C C . VAL A 1 118 ? -26.270 10.481 5.150 1.00 95.88 118 VAL A C 1
ATOM 919 O O . VAL A 1 118 ? -26.734 10.645 4.024 1.00 95.88 118 VAL A O 1
ATOM 922 N N . ILE A 1 119 ? -25.948 11.502 5.949 1.00 95.81 119 ILE A N 1
ATOM 923 C CA . ILE A 1 119 ? -26.119 12.905 5.554 1.00 95.81 119 ILE A CA 1
ATOM 924 C C . ILE A 1 119 ? -25.206 13.258 4.373 1.00 95.81 119 ILE A C 1
ATOM 926 O O . ILE A 1 119 ? -25.658 13.923 3.448 1.00 95.81 119 ILE A O 1
ATOM 930 N N . SER A 1 120 ? -23.949 12.803 4.365 1.00 94.38 120 SER A N 1
ATOM 931 C CA . SER A 1 120 ? -23.012 13.097 3.268 1.00 94.38 120 SER A CA 1
ATOM 932 C C . SER A 1 120 ? -23.464 12.479 1.946 1.00 94.38 120 SER A C 1
ATOM 934 O O . SER A 1 120 ? -23.493 13.163 0.929 1.00 94.38 120 SER A O 1
ATOM 936 N N . VAL A 1 121 ? -23.861 11.204 1.957 1.00 95.12 121 VAL A N 1
ATOM 937 C CA . VAL A 1 121 ? -24.349 10.5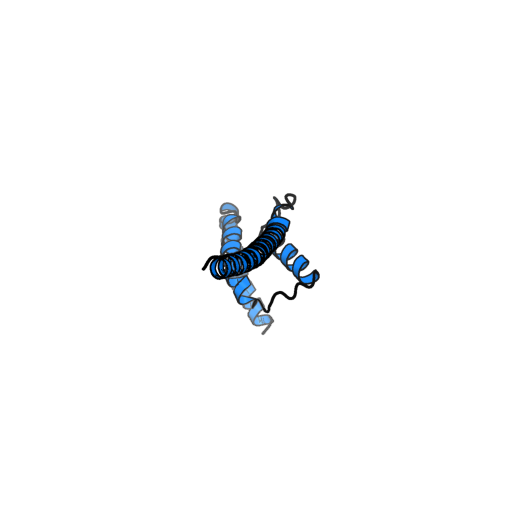13 0.754 1.00 95.12 121 VAL A CA 1
ATOM 938 C C . VAL A 1 121 ? -25.666 11.125 0.279 1.00 95.12 121 VAL A C 1
ATOM 940 O O . VAL A 1 121 ? -25.827 11.363 -0.912 1.00 95.12 121 VAL A O 1
ATOM 943 N N . GLY A 1 122 ? -26.584 11.429 1.200 1.00 94.25 122 GLY A N 1
ATOM 944 C CA . GLY A 1 122 ? -27.867 12.046 0.864 1.00 94.25 122 GLY A CA 1
ATOM 945 C C . GLY A 1 122 ? -27.779 13.516 0.445 1.00 94.25 122 GLY A C 1
ATOM 946 O O . GLY A 1 122 ? -28.680 13.985 -0.232 1.00 94.25 122 GLY A O 1
ATOM 947 N N . GLY A 1 123 ? -26.734 14.244 0.849 1.00 91.62 123 GLY A N 1
ATOM 948 C CA . GLY A 1 123 ? -26.538 15.655 0.497 1.00 91.62 123 GLY A CA 1
ATOM 949 C C . GLY A 1 123 ? -25.735 15.886 -0.785 1.00 91.62 123 GLY A C 1
ATOM 950 O O . GLY A 1 123 ? -25.809 16.971 -1.355 1.00 91.62 123 GLY A O 1
ATOM 951 N N . ILE A 1 124 ? -24.947 14.896 -1.217 1.00 87.88 124 ILE A N 1
ATOM 952 C CA . ILE A 1 124 ? -24.254 14.908 -2.518 1.00 87.88 124 ILE A CA 1
ATOM 953 C C . ILE A 1 124 ? -25.197 14.443 -3.643 1.00 87.88 124 ILE A C 1
ATOM 955 O O . ILE A 1 124 ? -24.992 14.826 -4.795 1.00 87.88 124 ILE A O 1
ATOM 959 N N . GLY A 1 125 ? -26.188 13.607 -3.305 1.00 62.50 125 GLY A N 1
ATOM 960 C CA . GLY A 1 125 ? -27.221 13.103 -4.216 1.00 62.50 125 GLY A CA 1
ATOM 961 C C . GLY A 1 125 ? -28.303 14.116 -4.562 1.00 62.50 125 GLY A C 1
ATOM 962 O O . GLY A 1 125 ? -28.635 14.960 -3.702 1.00 62.50 125 GLY A O 1
#

pLDDT: mean 72.51, std 14.28, range [44.62, 95.88]